Protein AF-A0A7X5VPX9-F1 (afdb_monom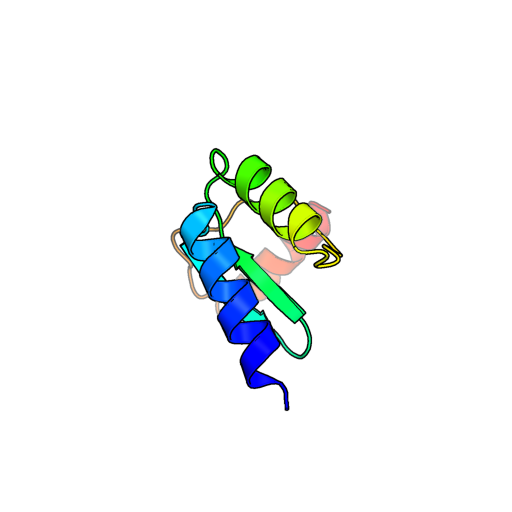er_lite)

Sequence (82 aa):
AAATTEEALLEIMLEAGAEDLELHDDQFEVATSVEAFHAVQEALEAAGVAVGEAGLVMEPQNTVTLDGTKASQCLKLLDMLE

Structure (mmCIF, N/CA/C/O backbone):
data_AF-A0A7X5VPX9-F1
#
_entry.id   AF-A0A7X5VPX9-F1
#
loop_
_atom_site.group_PDB
_atom_site.id
_atom_site.type_symbol
_atom_site.label_atom_id
_atom_site.label_alt_id
_atom_site.label_comp_id
_atom_site.label_asym_id
_atom_site.label_entity_id
_atom_site.label_seq_id
_atom_site.pdbx_PDB_ins_code
_atom_site.Cartn_x
_atom_site.Cartn_y
_atom_site.Cartn_z
_atom_site.occupancy
_atom_site.B_iso_or_equiv
_atom_site.auth_seq_id
_atom_site.auth_comp_id
_atom_site.auth_asym_id
_atom_site.auth_atom_id
_atom_site.pdbx_PDB_model_num
ATOM 1 N N . ALA A 1 1 ? 1.917 -23.364 -13.041 1.00 33.38 1 ALA A N 1
ATOM 2 C CA . ALA A 1 1 ? 2.941 -22.552 -13.727 1.00 33.38 1 ALA A CA 1
ATOM 3 C C . ALA A 1 1 ? 2.700 -21.069 -13.427 1.00 33.38 1 ALA A C 1
ATOM 5 O O . ALA A 1 1 ? 2.532 -20.288 -14.347 1.00 33.38 1 ALA A O 1
ATOM 6 N N . ALA A 1 2 ? 2.628 -20.708 -12.139 1.00 42.28 2 ALA A N 1
ATOM 7 C CA . ALA A 1 2 ? 2.219 -19.375 -11.678 1.00 42.28 2 ALA A CA 1
ATOM 8 C C . ALA A 1 2 ? 3.375 -18.550 -11.077 1.00 42.28 2 ALA A C 1
ATOM 10 O O . ALA A 1 2 ? 3.203 -17.367 -10.835 1.00 42.28 2 ALA A O 1
ATOM 11 N N . ALA A 1 3 ? 4.560 -19.149 -10.900 1.00 42.88 3 ALA A N 1
ATOM 12 C CA . ALA A 1 3 ? 5.720 -18.473 -10.313 1.00 42.88 3 ALA A CA 1
ATOM 13 C C . ALA A 1 3 ? 6.247 -17.313 -11.179 1.00 42.88 3 ALA A C 1
ATOM 15 O O . ALA A 1 3 ? 6.703 -16.311 -10.653 1.00 42.88 3 ALA A O 1
ATOM 16 N N . THR A 1 4 ? 6.124 -17.408 -12.508 1.00 52.03 4 THR A N 1
ATOM 17 C CA . THR A 1 4 ? 6.678 -16.398 -13.424 1.00 52.03 4 THR A CA 1
ATOM 18 C C . THR A 1 4 ? 5.920 -15.071 -13.385 1.00 52.03 4 THR A C 1
ATOM 20 O O . 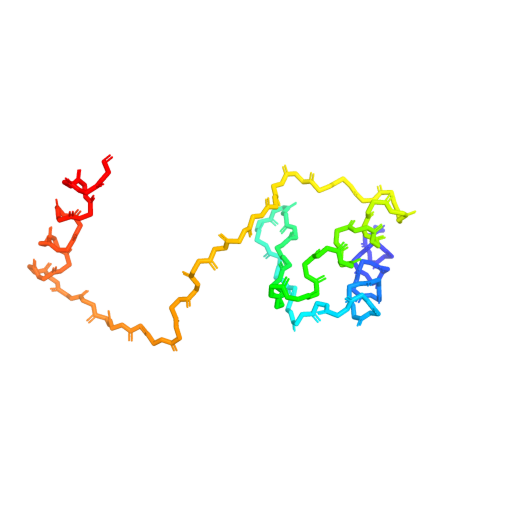THR A 1 4 ? 6.511 -14.040 -13.675 1.00 52.03 4 THR A O 1
ATOM 23 N N . THR A 1 5 ? 4.627 -15.072 -13.045 1.00 68.88 5 THR A N 1
ATOM 24 C CA . THR A 1 5 ? 3.831 -13.837 -13.000 1.00 68.88 5 THR A CA 1
ATOM 25 C C . THR A 1 5 ? 4.082 -13.067 -11.711 1.00 68.88 5 THR A C 1
ATOM 27 O O . THR A 1 5 ? 4.228 -11.857 -11.765 1.00 68.88 5 THR A O 1
ATOM 30 N N . GLU A 1 6 ? 4.167 -13.767 -10.579 1.00 70.00 6 GLU A N 1
ATOM 31 C CA . GLU A 1 6 ? 4.449 -13.178 -9.266 1.00 70.00 6 GLU A CA 1
ATOM 32 C C . GLU A 1 6 ? 5.888 -12.654 -9.184 1.00 70.00 6 GLU A C 1
ATOM 34 O O . GLU A 1 6 ? 6.084 -11.507 -8.801 1.00 70.00 6 GLU A O 1
ATOM 39 N N . GLU A 1 7 ? 6.886 -13.429 -9.632 1.00 74.38 7 GLU A N 1
ATOM 40 C CA . GLU A 1 7 ? 8.280 -12.955 -9.693 1.00 74.38 7 GLU A CA 1
ATOM 41 C C . GLU A 1 7 ? 8.424 -11.729 -10.604 1.00 74.38 7 GLU A C 1
ATOM 43 O O . GLU A 1 7 ? 9.052 -10.749 -10.213 1.00 74.38 7 GLU A O 1
ATOM 48 N N . ALA A 1 8 ? 7.802 -11.743 -11.789 1.00 78.62 8 ALA A N 1
ATOM 49 C CA . ALA A 1 8 ? 7.855 -10.600 -12.700 1.00 78.62 8 ALA A CA 1
ATOM 50 C C . ALA A 1 8 ? 7.155 -9.364 -12.116 1.00 78.62 8 ALA A C 1
ATOM 52 O O . ALA A 1 8 ? 7.667 -8.254 -12.229 1.00 78.62 8 ALA A O 1
ATOM 53 N N . LEU A 1 9 ? 5.999 -9.556 -11.476 1.00 78.38 9 LEU A N 1
ATOM 54 C CA . LEU A 1 9 ? 5.254 -8.493 -10.808 1.00 78.38 9 LEU A CA 1
ATOM 55 C C . LEU A 1 9 ? 6.101 -7.848 -9.701 1.00 78.38 9 LEU A C 1
ATOM 57 O O . LEU A 1 9 ? 6.187 -6.626 -9.625 1.00 78.38 9 LEU A O 1
ATOM 61 N N . LEU A 1 10 ? 6.774 -8.672 -8.900 1.00 79.94 10 LEU A N 1
ATOM 62 C CA . LEU A 1 10 ? 7.608 -8.241 -7.784 1.00 79.94 10 LEU A CA 1
ATOM 63 C C . LEU A 1 10 ? 8.854 -7.472 -8.261 1.00 79.94 10 LEU A C 1
ATOM 65 O O . LEU A 1 10 ? 9.210 -6.459 -7.661 1.00 79.94 10 LEU A O 1
ATOM 69 N N . GLU A 1 11 ? 9.471 -7.884 -9.375 1.00 81.88 11 GLU A N 1
ATOM 70 C CA . GLU A 1 11 ? 10.561 -7.134 -10.022 1.00 81.88 11 GLU A CA 1
ATOM 71 C C . GLU A 1 11 ? 10.102 -5.749 -10.507 1.00 81.88 11 GLU A C 1
ATOM 73 O O . GLU A 1 11 ? 10.738 -4.745 -10.183 1.00 81.88 11 GLU A O 1
ATOM 78 N N . ILE A 1 12 ? 8.974 -5.680 -11.225 1.00 82.25 12 ILE A N 1
ATOM 79 C CA . ILE A 1 12 ? 8.410 -4.419 -11.739 1.00 82.25 12 ILE A CA 1
ATOM 80 C C . ILE A 1 12 ? 8.081 -3.463 -10.590 1.00 82.25 12 ILE A C 1
ATOM 82 O O . ILE A 1 12 ? 8.362 -2.268 -10.662 1.00 82.25 12 ILE A O 1
ATOM 86 N N . MET A 1 13 ? 7.493 -3.990 -9.520 1.00 80.44 13 MET A N 1
ATOM 87 C CA . MET A 1 13 ? 7.108 -3.216 -8.345 1.00 80.44 13 MET A CA 1
ATOM 88 C C . MET A 1 13 ? 8.309 -2.660 -7.590 1.00 80.44 13 MET A C 1
ATOM 90 O O . MET A 1 13 ? 8.320 -1.473 -7.269 1.00 80.44 13 MET A O 1
ATOM 94 N N . LEU A 1 14 ? 9.341 -3.476 -7.362 1.00 80.81 14 LEU A N 1
ATOM 95 C CA . LEU A 1 14 ? 10.594 -3.026 -6.750 1.00 80.81 14 LEU A CA 1
ATOM 96 C C . LEU A 1 14 ? 11.252 -1.908 -7.559 1.00 80.81 14 LEU A C 1
ATOM 98 O O . LEU A 1 14 ? 11.739 -0.931 -6.991 1.00 80.81 14 LEU A O 1
ATOM 102 N N . GLU A 1 15 ? 11.269 -2.041 -8.883 1.00 83.88 15 GLU A N 1
ATOM 103 C CA . GLU A 1 15 ? 11.897 -1.063 -9.769 1.00 83.88 15 GLU A CA 1
ATOM 104 C C . GLU A 1 15 ? 11.094 0.244 -9.853 1.00 83.88 15 GLU A C 1
ATOM 106 O O . GLU A 1 15 ? 11.673 1.327 -9.959 1.00 83.88 15 GLU A O 1
ATOM 111 N N . ALA A 1 16 ? 9.768 0.158 -9.727 1.00 81.75 16 ALA A N 1
ATOM 112 C CA . ALA A 1 16 ? 8.869 1.306 -9.723 1.00 81.75 16 ALA A CA 1
ATOM 113 C C . ALA A 1 16 ? 8.725 1.998 -8.352 1.00 81.75 16 ALA A C 1
ATOM 115 O O . ALA A 1 16 ? 8.139 3.079 -8.271 1.00 81.75 16 ALA A O 1
ATOM 116 N N . GLY A 1 17 ? 9.293 1.423 -7.287 1.00 82.38 17 GLY A N 1
ATOM 117 C CA . GLY A 1 17 ? 9.313 2.017 -5.948 1.00 82.38 17 GLY A CA 1
ATOM 118 C C . GLY A 1 17 ? 8.144 1.612 -5.051 1.00 82.38 17 GLY A C 1
ATOM 119 O O . GLY A 1 17 ? 7.765 2.379 -4.165 1.00 82.38 17 GLY A O 1
ATOM 120 N N . ALA A 1 18 ? 7.565 0.433 -5.275 1.00 84.94 18 ALA A N 1
ATOM 121 C CA . ALA A 1 18 ? 6.668 -0.177 -4.306 1.00 84.94 18 ALA A CA 1
ATOM 122 C C . ALA A 1 18 ? 7.435 -0.593 -3.046 1.00 84.94 18 ALA A C 1
ATOM 124 O O . ALA A 1 18 ? 8.604 -0.980 -3.101 1.00 84.94 18 ALA A O 1
ATOM 125 N N . GLU A 1 19 ? 6.763 -0.490 -1.909 1.00 83.75 19 GLU A N 1
ATOM 126 C CA . GLU A 1 19 ? 7.331 -0.781 -0.596 1.00 83.75 19 GLU A CA 1
ATOM 127 C C . GLU A 1 19 ? 6.943 -2.178 -0.122 1.00 83.75 19 GLU A C 1
ATOM 129 O O . GLU A 1 19 ? 7.773 -2.858 0.481 1.00 83.75 19 GLU A O 1
ATOM 134 N N . ASP A 1 20 ? 5.721 -2.616 -0.436 1.00 83.56 20 ASP A N 1
ATOM 135 C CA . ASP A 1 20 ? 5.216 -3.922 -0.027 1.00 83.56 20 ASP A CA 1
ATOM 136 C C . ASP A 1 20 ? 4.312 -4.557 -1.091 1.00 83.56 20 ASP A C 1
ATOM 138 O O . ASP A 1 20 ? 3.664 -3.859 -1.877 1.00 83.56 20 ASP A O 1
ATOM 142 N N . LEU A 1 21 ? 4.267 -5.889 -1.095 1.00 81.50 21 LEU A N 1
ATOM 143 C CA . LEU A 1 21 ? 3.332 -6.686 -1.883 1.00 81.50 21 LEU A CA 1
ATOM 144 C C . LEU A 1 21 ? 2.769 -7.799 -1.004 1.00 81.50 21 LEU A C 1
ATOM 146 O O . LEU A 1 21 ? 3.503 -8.662 -0.523 1.00 81.50 21 LEU A O 1
ATOM 150 N N . GLU A 1 22 ? 1.449 -7.814 -0.866 1.00 83.06 22 GLU A N 1
ATOM 151 C CA . GLU A 1 22 ? 0.724 -8.851 -0.145 1.00 83.06 22 GLU A CA 1
ATOM 152 C C . GLU A 1 22 ? -0.244 -9.571 -1.085 1.00 83.06 22 GLU A C 1
ATOM 154 O O . GLU A 1 22 ? -0.919 -8.964 -1.916 1.00 83.06 22 GLU A O 1
ATOM 159 N N . LEU A 1 23 ? -0.319 -10.895 -0.961 1.00 81.25 23 LEU A N 1
ATOM 160 C CA . LEU A 1 23 ? -1.326 -11.692 -1.650 1.00 81.25 23 LEU A CA 1
ATOM 161 C C . LEU A 1 23 ? -2.534 -11.854 -0.723 1.00 81.25 23 LEU A C 1
ATOM 163 O O . LEU A 1 23 ? -2.481 -12.630 0.235 1.00 81.25 23 LEU A O 1
ATOM 167 N N . HIS A 1 24 ? -3.620 -11.148 -1.031 1.00 77.81 24 HIS A N 1
ATOM 168 C CA . HIS A 1 24 ? -4.904 -11.273 -0.344 1.00 77.81 24 HIS A CA 1
ATOM 169 C C . HIS A 1 24 ? -5.870 -12.083 -1.206 1.00 77.81 24 HIS A C 1
ATOM 171 O O . HIS A 1 24 ? -6.336 -11.637 -2.256 1.00 77.81 24 HIS A O 1
ATOM 177 N N . ASP A 1 25 ? -6.156 -13.304 -0.753 1.00 75.44 25 ASP A N 1
ATOM 178 C CA . ASP A 1 25 ? -6.950 -14.313 -1.460 1.00 75.44 25 ASP A CA 1
ATOM 179 C C . ASP A 1 25 ? -6.414 -14.615 -2.877 1.00 75.44 25 ASP A C 1
ATOM 181 O O . ASP A 1 25 ? -5.464 -15.383 -3.029 1.00 75.44 25 ASP A O 1
ATOM 185 N N . ASP A 1 26 ? -7.016 -14.004 -3.900 1.00 78.50 26 ASP A N 1
ATOM 186 C CA . ASP A 1 26 ? -6.687 -14.164 -5.324 1.00 78.50 26 ASP A CA 1
ATOM 187 C C . ASP A 1 26 ? -6.202 -12.841 -5.963 1.00 78.50 26 ASP A C 1
ATOM 189 O O . ASP A 1 26 ? -6.137 -12.724 -7.191 1.00 78.50 26 ASP A O 1
ATOM 193 N N . GLN A 1 27 ? -5.896 -11.821 -5.151 1.00 77.75 27 GLN A N 1
ATOM 194 C CA . GLN A 1 27 ? -5.472 -10.492 -5.599 1.00 77.75 27 GLN A CA 1
ATOM 195 C C . GLN A 1 27 ? -4.142 -10.083 -4.964 1.00 77.75 27 GLN A C 1
ATOM 197 O O . GLN A 1 27 ? -3.875 -10.361 -3.798 1.00 77.75 27 GLN A O 1
ATOM 202 N N . PHE A 1 28 ? -3.311 -9.402 -5.750 1.00 81.25 28 PHE A N 1
ATOM 203 C CA . PHE A 1 28 ? -2.087 -8.781 -5.257 1.00 81.25 28 PHE A CA 1
ATOM 204 C C . PHE A 1 28 ? -2.399 -7.352 -4.818 1.00 81.25 28 PHE A C 1
ATOM 206 O O . PHE A 1 28 ? -2.826 -6.536 -5.637 1.00 81.25 28 PHE A O 1
ATOM 213 N N . GLU A 1 29 ? -2.174 -7.060 -3.544 1.00 84.19 29 GLU A N 1
ATOM 214 C CA . GLU A 1 29 ? -2.179 -5.708 -3.001 1.00 84.19 29 GLU A CA 1
ATOM 215 C C . GLU A 1 29 ? -0.755 -5.169 -2.965 1.00 84.19 29 GLU A C 1
ATOM 217 O O . GLU A 1 29 ? 0.196 -5.883 -2.653 1.00 84.19 29 GLU A O 1
ATOM 222 N N . VAL A 1 30 ? -0.612 -3.899 -3.328 1.00 85.06 30 VAL A N 1
ATOM 223 C CA . VAL A 1 30 ? 0.682 -3.257 -3.549 1.00 85.06 30 VAL A CA 1
ATOM 224 C C . VAL A 1 30 ? 0.695 -1.979 -2.746 1.00 85.06 30 VAL A C 1
ATOM 226 O O . VAL A 1 30 ? -0.055 -1.048 -3.047 1.00 85.06 30 VAL A O 1
ATOM 229 N N . ALA A 1 31 ? 1.542 -1.932 -1.729 1.00 86.50 31 ALA A N 1
ATOM 230 C CA . ALA A 1 31 ? 1.715 -0.747 -0.913 1.00 86.50 31 ALA A CA 1
ATOM 231 C C . ALA A 1 31 ? 2.863 0.091 -1.471 1.00 86.50 31 ALA A C 1
ATOM 233 O O . ALA A 1 31 ? 3.956 -0.405 -1.754 1.00 86.50 31 ALA A O 1
ATOM 234 N N . THR A 1 32 ? 2.620 1.387 -1.637 1.00 87.62 32 THR A N 1
ATOM 235 C CA . THR A 1 32 ? 3.615 2.332 -2.143 1.00 87.62 32 THR A CA 1
ATOM 236 C C . THR A 1 32 ? 3.481 3.651 -1.402 1.00 87.62 32 THR A C 1
ATOM 238 O O . THR A 1 32 ? 2.404 4.009 -0.921 1.00 87.62 32 THR A O 1
ATOM 241 N N . SER A 1 33 ? 4.545 4.449 -1.391 1.00 85.38 33 SER A N 1
ATOM 242 C CA . SER A 1 33 ? 4.414 5.854 -1.010 1.00 85.38 33 SER A CA 1
ATOM 243 C C . SER A 1 33 ? 3.546 6.628 -2.012 1.00 85.38 33 SER A C 1
ATOM 245 O O . SER A 1 33 ? 3.425 6.269 -3.187 1.00 85.38 33 SER A O 1
ATOM 247 N N . VAL A 1 34 ? 2.976 7.747 -1.554 1.00 83.75 34 VAL A N 1
ATOM 248 C CA . VAL A 1 34 ? 2.184 8.672 -2.390 1.00 83.75 34 VAL A CA 1
ATOM 249 C C . VAL A 1 34 ? 3.000 9.200 -3.575 1.00 83.75 34 VAL A C 1
ATOM 251 O O . VAL A 1 34 ? 2.458 9.432 -4.652 1.00 83.75 34 VAL A O 1
ATOM 254 N N . GLU A 1 35 ? 4.306 9.388 -3.380 1.00 84.50 35 GLU A N 1
ATOM 255 C CA . GLU A 1 35 ? 5.218 9.901 -4.405 1.00 84.50 35 GLU A CA 1
ATOM 256 C C . GLU A 1 35 ? 5.496 8.857 -5.498 1.00 84.50 35 GLU A C 1
ATOM 258 O O . GLU A 1 35 ? 5.582 9.212 -6.673 1.00 84.50 35 GLU A O 1
ATOM 263 N N . ALA A 1 36 ? 5.588 7.576 -5.121 1.00 84.88 36 ALA A N 1
ATOM 264 C CA . ALA A 1 36 ? 5.833 6.465 -6.040 1.00 84.88 36 ALA A CA 1
ATOM 265 C C . ALA A 1 36 ? 4.555 5.918 -6.702 1.00 84.88 36 ALA A C 1
ATOM 267 O O . ALA A 1 36 ? 4.651 5.248 -7.726 1.00 84.88 36 ALA A O 1
ATOM 268 N N 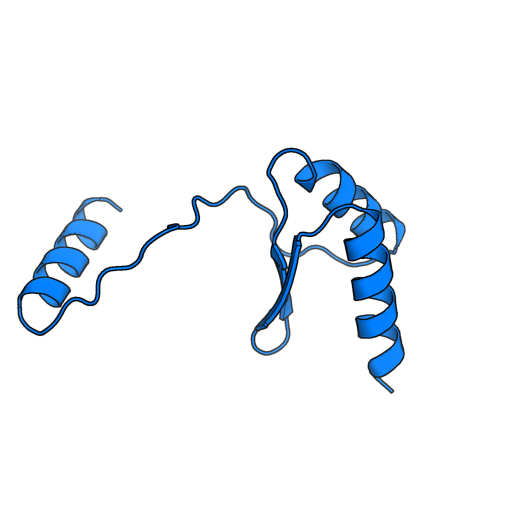. PHE A 1 37 ? 3.366 6.236 -6.177 1.00 85.31 37 PHE A N 1
ATOM 269 C CA . PHE A 1 37 ? 2.079 5.708 -6.652 1.00 85.31 37 PHE A CA 1
ATOM 270 C C . PHE A 1 37 ? 1.900 5.803 -8.175 1.00 85.31 37 PHE A C 1
ATOM 272 O O . PHE A 1 37 ? 1.572 4.819 -8.834 1.00 85.31 37 PHE A O 1
ATOM 279 N N . HIS A 1 38 ? 2.179 6.976 -8.752 1.00 85.38 38 HIS A N 1
ATOM 280 C CA . HIS A 1 38 ? 2.046 7.185 -10.196 1.00 85.38 38 HIS A CA 1
ATOM 281 C C . HIS A 1 38 ? 3.045 6.351 -11.009 1.00 85.38 38 HIS A C 1
ATOM 283 O O . HIS A 1 38 ? 2.685 5.816 -12.055 1.00 85.38 38 HIS A O 1
ATOM 289 N N . ALA A 1 39 ? 4.283 6.221 -10.526 1.00 86.81 39 ALA A N 1
ATOM 290 C CA . ALA A 1 39 ? 5.321 5.445 -11.197 1.00 86.81 39 ALA A CA 1
ATOM 291 C C . ALA A 1 39 ? 5.009 3.942 -11.162 1.00 86.81 39 ALA A C 1
ATOM 293 O O . ALA A 1 39 ? 5.155 3.260 -12.175 1.00 86.81 39 ALA A O 1
ATOM 294 N N . VAL A 1 40 ? 4.520 3.441 -10.023 1.00 85.62 40 VAL A N 1
ATOM 295 C CA . VAL A 1 40 ? 4.086 2.046 -9.872 1.00 85.62 40 VAL A CA 1
ATOM 296 C C . VAL A 1 40 ? 2.888 1.751 -10.766 1.00 85.62 40 VAL A C 1
ATOM 298 O O . VAL A 1 40 ? 2.900 0.747 -11.475 1.00 85.62 40 VAL A O 1
ATOM 301 N N . GLN A 1 41 ? 1.895 2.642 -10.818 1.00 83.38 41 GLN A N 1
ATOM 302 C CA . GLN A 1 41 ? 0.750 2.474 -11.711 1.00 83.38 41 GLN A CA 1
ATOM 303 C C . GLN A 1 41 ? 1.179 2.378 -13.185 1.00 83.38 41 GLN A C 1
ATOM 305 O O . GLN A 1 41 ? 0.789 1.438 -13.877 1.00 83.38 41 GLN A O 1
ATOM 310 N N . GLU A 1 42 ? 2.012 3.308 -13.661 1.00 85.38 42 GLU A N 1
ATOM 311 C CA . GLU A 1 42 ? 2.500 3.299 -15.046 1.00 85.38 42 GLU A CA 1
ATOM 312 C C . GLU A 1 42 ? 3.330 2.046 -15.363 1.00 85.38 42 GLU A C 1
ATOM 314 O O . GLU A 1 42 ? 3.205 1.481 -16.451 1.00 85.38 42 GLU A O 1
ATOM 319 N N . ALA A 1 43 ? 4.153 1.580 -14.421 1.00 84.94 43 ALA A N 1
ATOM 320 C CA . ALA A 1 43 ? 4.965 0.380 -14.592 1.00 84.94 43 ALA A CA 1
ATOM 321 C C . ALA A 1 43 ? 4.105 -0.890 -14.713 1.00 84.94 43 ALA A C 1
ATOM 323 O O . ALA A 1 43 ? 4.371 -1.741 -15.567 1.00 84.94 43 ALA A O 1
ATOM 324 N N . LEU A 1 44 ? 3.041 -0.996 -13.911 1.00 80.75 44 LEU A N 1
ATOM 325 C CA . LEU A 1 44 ? 2.090 -2.107 -13.972 1.00 80.75 44 LEU A CA 1
ATOM 326 C C . LEU A 1 44 ? 1.290 -2.100 -15.279 1.00 80.75 44 LEU A C 1
ATOM 328 O O . LEU A 1 44 ? 1.163 -3.141 -15.927 1.00 80.75 44 LEU A O 1
ATOM 332 N N . GLU A 1 45 ? 0.826 -0.930 -15.720 1.00 81.75 45 GLU A N 1
ATOM 333 C CA . GLU A 1 45 ? 0.140 -0.780 -17.007 1.00 81.75 45 GLU A CA 1
ATOM 334 C C . GLU A 1 45 ? 1.063 -1.126 -18.188 1.00 81.75 45 GLU A C 1
ATOM 336 O O . GLU A 1 45 ? 0.658 -1.849 -19.103 1.00 81.75 45 GLU A O 1
ATOM 341 N N . ALA A 1 46 ? 2.323 -0.678 -18.157 1.00 81.25 46 ALA A N 1
ATOM 342 C CA . ALA A 1 46 ? 3.320 -0.981 -19.184 1.00 81.25 46 ALA A CA 1
ATOM 343 C C . ALA A 1 46 ? 3.664 -2.478 -19.256 1.00 81.25 46 ALA A C 1
ATOM 345 O O . ALA A 1 46 ? 3.919 -3.008 -20.341 1.00 81.25 46 ALA A O 1
ATOM 346 N N . ALA A 1 47 ? 3.629 -3.169 -18.117 1.00 78.94 47 ALA A N 1
ATOM 347 C CA . ALA A 1 47 ? 3.797 -4.614 -18.030 1.00 78.94 47 ALA A CA 1
ATOM 348 C C . ALA A 1 47 ? 2.542 -5.411 -18.434 1.00 78.94 47 ALA A C 1
ATOM 350 O O . ALA A 1 47 ? 2.592 -6.640 -18.517 1.00 78.94 47 ALA A O 1
ATOM 351 N N . GLY A 1 48 ? 1.422 -4.734 -18.714 1.00 75.69 48 GLY A N 1
ATOM 352 C CA . GLY A 1 48 ? 0.157 -5.365 -19.087 1.00 75.69 48 GLY A CA 1
ATOM 353 C C . GLY A 1 48 ? -0.593 -5.989 -17.908 1.00 75.69 48 GLY A C 1
ATOM 354 O O . GLY A 1 48 ? -1.445 -6.855 -18.118 1.00 75.69 48 GLY A O 1
ATOM 355 N N . VAL A 1 49 ? -0.282 -5.568 -16.680 1.00 78.19 49 VAL A N 1
ATOM 356 C CA . VAL A 1 49 ? -0.990 -5.981 -15.468 1.00 78.19 49 VAL A CA 1
ATOM 357 C C . VAL A 1 49 ? -2.235 -5.113 -15.320 1.00 78.19 49 VAL A C 1
ATOM 359 O O . VAL A 1 49 ? -2.160 -3.887 -15.292 1.00 78.19 49 VAL A O 1
ATOM 362 N N . ALA A 1 50 ? -3.405 -5.745 -15.244 1.00 70.69 50 ALA A N 1
ATOM 363 C CA . A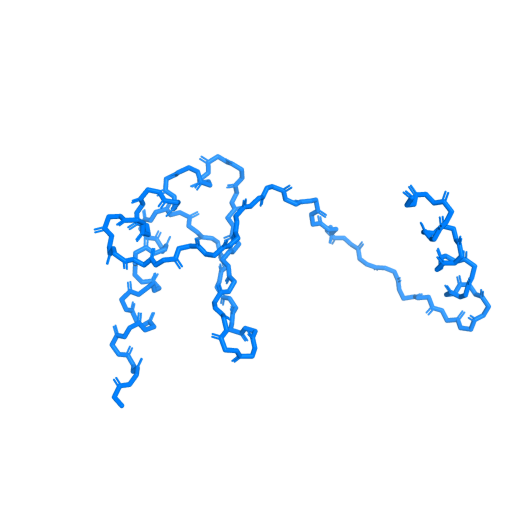LA A 1 50 ? -4.654 -5.027 -15.029 1.00 70.69 50 ALA A CA 1
ATOM 364 C C . ALA A 1 50 ? -4.762 -4.600 -13.560 1.00 70.69 50 ALA A C 1
ATOM 366 O O . ALA A 1 50 ? -4.936 -5.441 -12.680 1.00 70.69 50 ALA A O 1
ATOM 367 N N . VAL A 1 51 ? -4.684 -3.296 -13.309 1.00 77.19 51 VAL A N 1
ATOM 368 C CA . VAL A 1 51 ? -4.938 -2.716 -11.988 1.00 77.19 51 VAL A CA 1
ATOM 369 C C . VAL A 1 51 ? -6.452 -2.598 -11.803 1.00 77.19 51 VAL A C 1
ATOM 371 O O . VAL A 1 51 ? -7.118 -1.885 -12.554 1.00 77.19 51 VAL A O 1
ATOM 374 N N . GLY A 1 52 ? -7.011 -3.351 -10.854 1.00 76.31 52 GLY A N 1
ATOM 375 C CA . GLY A 1 52 ? -8.452 -3.353 -10.578 1.00 76.31 52 GLY A CA 1
ATOM 376 C C . GLY A 1 52 ? -8.898 -2.128 -9.781 1.00 76.31 52 GLY A C 1
ATOM 377 O O . GLY A 1 52 ? -9.821 -1.422 -10.183 1.00 76.31 52 GLY A O 1
ATOM 378 N N . GLU A 1 53 ? -8.207 -1.862 -8.675 1.00 78.88 53 GLU A N 1
ATOM 379 C CA . GLU A 1 53 ? -8.447 -0.729 -7.789 1.00 78.88 53 GLU A CA 1
ATOM 380 C C . GLU A 1 53 ? -7.106 -0.097 -7.411 1.00 78.88 53 GLU A C 1
ATOM 382 O O . GLU A 1 53 ? -6.139 -0.796 -7.120 1.00 78.88 53 GLU A O 1
ATOM 387 N N . ALA A 1 54 ? -7.042 1.232 -7.460 1.00 82.81 54 ALA A N 1
ATOM 388 C CA . ALA A 1 54 ? -5.876 1.992 -7.039 1.00 82.81 54 ALA A CA 1
ATOM 389 C C . ALA A 1 54 ? -6.338 3.308 -6.420 1.00 82.81 54 ALA A C 1
ATOM 391 O O . ALA A 1 54 ? -7.124 4.053 -7.013 1.00 82.81 54 ALA A O 1
ATOM 392 N N . GLY A 1 55 ? -5.848 3.599 -5.222 1.00 80.88 55 GLY A N 1
ATOM 393 C CA . GLY A 1 55 ? -6.241 4.787 -4.488 1.00 80.88 55 GLY A CA 1
ATOM 394 C C . GLY A 1 55 ? -5.279 5.097 -3.356 1.00 80.88 55 GLY A C 1
ATOM 395 O O . GLY A 1 55 ? -4.571 4.229 -2.855 1.00 80.88 55 GLY A O 1
ATOM 396 N N . LEU A 1 56 ? -5.269 6.364 -2.953 1.00 82.06 56 LEU A N 1
ATOM 397 C CA . LEU A 1 56 ? -4.541 6.794 -1.771 1.00 82.06 56 LEU A CA 1
ATOM 398 C C . LEU A 1 56 ? -5.404 6.520 -0.545 1.00 82.06 56 LEU A C 1
ATOM 400 O O . LEU A 1 56 ? -6.456 7.138 -0.366 1.00 82.06 56 LEU A O 1
ATOM 404 N N . VAL A 1 57 ? -4.939 5.611 0.301 1.00 82.62 57 VAL A N 1
ATOM 405 C CA . VAL A 1 57 ? -5.573 5.283 1.576 1.00 82.62 57 VAL A CA 1
ATOM 406 C C . VAL A 1 57 ? -4.720 5.782 2.734 1.00 82.62 57 VAL A C 1
ATOM 408 O O . VAL A 1 57 ? -3.496 5.864 2.655 1.00 82.62 57 VAL A O 1
ATOM 411 N N . MET A 1 58 ? -5.382 6.166 3.822 1.00 79.12 58 MET A N 1
ATOM 412 C CA . MET A 1 58 ? -4.703 6.536 5.060 1.00 79.12 58 MET A CA 1
ATOM 413 C C . MET A 1 58 ? -4.471 5.276 5.886 1.00 79.12 58 MET A C 1
ATOM 415 O O . MET A 1 58 ? -5.389 4.797 6.552 1.00 79.12 58 MET A O 1
ATOM 419 N N . GLU A 1 59 ? -3.247 4.760 5.858 1.00 79.88 59 GLU A N 1
ATOM 420 C CA . GLU A 1 59 ? -2.876 3.597 6.656 1.00 79.88 59 GLU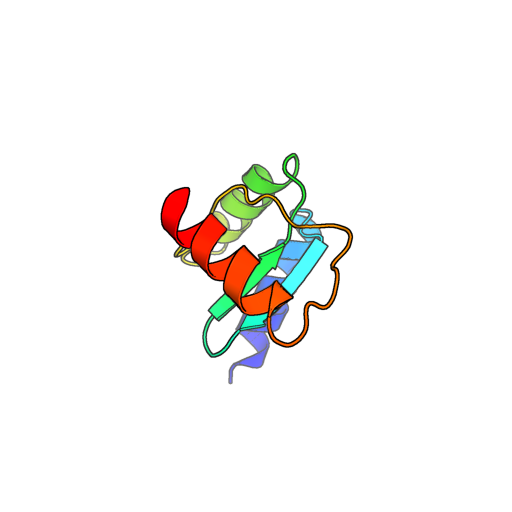 A CA 1
ATOM 421 C C . GLU A 1 59 ? -2.480 4.002 8.092 1.00 79.88 59 GLU A C 1
ATOM 423 O O . GLU A 1 59 ? -1.648 4.898 8.295 1.00 79.88 59 GLU A O 1
ATOM 428 N N . PRO A 1 60 ? -3.078 3.390 9.131 1.00 83.00 60 PRO A N 1
ATOM 429 C CA . PRO A 1 60 ? -2.762 3.725 10.512 1.00 83.00 60 PRO A CA 1
ATOM 430 C C . PRO A 1 60 ? -1.403 3.149 10.938 1.00 83.00 60 PRO A C 1
ATOM 432 O O . PRO A 1 60 ? -1.246 1.945 11.094 1.00 83.00 60 PRO A O 1
ATOM 435 N N . GLN A 1 61 ? -0.449 4.021 11.280 1.00 82.62 61 GLN A N 1
ATOM 436 C CA . GLN A 1 61 ? 0.871 3.604 11.792 1.00 82.62 61 GLN A CA 1
ATOM 437 C C . GLN A 1 61 ? 0.825 2.875 13.146 1.00 82.62 61 GLN A C 1
ATOM 439 O O . GLN A 1 61 ? 1.760 2.166 13.504 1.00 82.62 61 GLN A O 1
ATOM 444 N N . ASN A 1 62 ? -0.227 3.089 13.940 1.00 86.56 62 ASN A N 1
ATOM 445 C CA . ASN A 1 62 ? -0.409 2.441 15.236 1.00 86.56 62 ASN A CA 1
ATOM 446 C C . ASN A 1 62 ? -1.854 1.980 15.383 1.00 86.56 62 ASN A C 1
ATOM 448 O O . ASN A 1 62 ? -2.786 2.765 15.196 1.00 86.56 62 ASN A O 1
ATOM 452 N N . THR A 1 63 ? -2.033 0.732 15.802 1.00 86.44 63 THR A N 1
ATOM 453 C CA . THR A 1 63 ? -3.345 0.161 16.099 1.00 86.44 63 THR A CA 1
ATOM 454 C C . THR A 1 63 ? -3.531 0.005 17.606 1.00 86.44 63 THR A C 1
ATOM 456 O O . THR A 1 63 ? -2.583 -0.200 18.365 1.00 86.44 63 THR A O 1
ATOM 459 N N . VAL A 1 64 ? -4.777 0.134 18.066 1.00 88.12 64 VAL A N 1
ATOM 460 C CA . VAL A 1 64 ? -5.152 -0.095 19.466 1.00 88.12 64 VAL A CA 1
ATOM 461 C C . VAL A 1 64 ? -6.210 -1.183 19.495 1.00 88.12 64 VAL A C 1
ATOM 463 O O . VAL A 1 64 ? -7.282 -1.027 18.914 1.00 88.12 64 VAL A O 1
ATOM 466 N N . THR A 1 65 ? -5.925 -2.283 20.190 1.00 87.19 65 THR A N 1
ATOM 467 C CA . THR A 1 65 ? -6.903 -3.355 20.385 1.00 87.19 65 THR A CA 1
ATOM 468 C C . THR A 1 65 ? -8.051 -2.855 21.257 1.00 87.19 65 THR A C 1
ATOM 470 O O . THR A 1 65 ? -7.835 -2.362 22.365 1.00 87.19 65 THR A O 1
ATOM 473 N N . LEU A 1 66 ? -9.280 -2.995 20.762 1.00 87.19 66 LEU A N 1
ATOM 474 C CA . LEU A 1 66 ? -10.495 -2.657 21.495 1.00 87.19 66 LEU A CA 1
ATOM 475 C C . LEU A 1 66 ? -11.258 -3.931 21.850 1.00 87.19 66 LEU A C 1
ATOM 477 O O . LEU A 1 66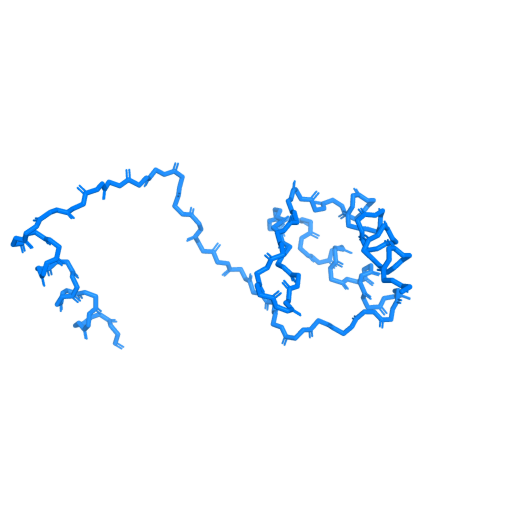 ? -11.465 -4.797 21.004 1.00 87.19 66 LEU A O 1
ATOM 481 N N . ASP A 1 67 ? -11.714 -4.024 23.095 1.00 88.31 67 ASP A N 1
ATOM 482 C CA . ASP A 1 67 ? -12.413 -5.177 23.646 1.00 88.31 67 ASP A CA 1
ATOM 483 C C . ASP A 1 67 ? -13.816 -4.828 24.172 1.00 88.31 67 ASP A C 1
ATOM 485 O O . ASP A 1 67 ? -14.114 -3.710 24.612 1.00 88.31 67 ASP A O 1
ATOM 489 N N . GLY A 1 68 ? -14.712 -5.817 24.087 1.00 87.50 68 GLY A N 1
ATOM 490 C CA . GLY A 1 68 ? -16.066 -5.768 24.636 1.00 87.50 68 GLY A CA 1
ATOM 491 C C . GLY A 1 68 ? -16.865 -4.529 24.223 1.00 87.50 68 GLY A C 1
ATOM 492 O O . GLY A 1 68 ? -17.157 -4.295 23.050 1.00 87.50 68 GLY A O 1
ATOM 493 N N . THR A 1 69 ? -17.253 -3.727 25.213 1.00 85.75 69 THR A N 1
ATOM 494 C CA . THR A 1 69 ? -18.097 -2.543 25.019 1.00 85.75 69 THR A CA 1
ATOM 495 C C . THR A 1 69 ? -17.424 -1.452 24.193 1.00 85.75 69 THR A C 1
ATOM 497 O O . THR A 1 69 ? -18.117 -0.793 23.417 1.00 85.75 69 THR A O 1
ATOM 500 N N . LYS A 1 70 ? -16.100 -1.279 24.290 1.00 85.88 70 LYS A N 1
ATOM 501 C CA . LYS A 1 70 ? -15.380 -0.227 23.553 1.00 85.88 70 LYS A CA 1
ATOM 502 C C . LYS A 1 70 ? -15.380 -0.479 22.049 1.00 85.88 70 LYS A C 1
ATOM 504 O O . LYS A 1 70 ? -15.649 0.444 21.288 1.00 85.88 70 LYS A O 1
ATOM 509 N N . ALA A 1 71 ? -15.177 -1.730 21.631 1.00 89.56 71 ALA A N 1
ATOM 510 C CA . ALA A 1 71 ? -15.265 -2.110 20.222 1.00 89.56 71 ALA A CA 1
ATOM 511 C C . ALA A 1 71 ? -16.656 -1.788 19.650 1.00 89.56 71 ALA A C 1
ATOM 513 O O . ALA A 1 71 ? -16.768 -1.135 18.618 1.00 89.56 71 ALA A O 1
ATOM 514 N N . SER A 1 72 ? -17.724 -2.145 20.377 1.00 87.94 72 SER A N 1
ATOM 515 C CA . SER A 1 72 ? -19.100 -1.867 19.934 1.00 87.94 72 SER A CA 1
ATOM 516 C C . SER A 1 72 ? -19.430 -0.372 19.827 1.00 87.94 72 SER A C 1
ATOM 518 O O . SER A 1 72 ? -20.236 0.022 18.989 1.00 87.94 72 SER A O 1
ATOM 520 N N . GLN A 1 73 ? -18.827 0.466 20.678 1.00 90.31 73 GLN A N 1
ATOM 521 C CA . GLN A 1 73 ? -19.004 1.918 20.638 1.00 90.31 73 GLN A CA 1
ATOM 522 C C . GLN A 1 73 ? -18.256 2.538 19.458 1.00 90.31 73 GLN A C 1
ATOM 524 O O . GLN A 1 73 ? -18.818 3.399 18.790 1.00 90.31 73 GLN A O 1
ATOM 529 N N . CYS A 1 74 ? -17.030 2.084 19.182 1.00 89.25 74 CYS A N 1
ATOM 530 C CA . CYS A 1 74 ? -16.273 2.532 18.017 1.00 89.25 74 CYS A CA 1
ATOM 531 C C . CYS A 1 74 ? -16.954 2.134 16.708 1.00 89.25 74 CYS A C 1
ATOM 533 O O . CYS A 1 74 ? -17.095 2.991 15.848 1.00 89.25 74 CYS A O 1
ATOM 535 N N . LEU A 1 75 ? -17.450 0.897 16.587 1.00 89.38 75 LEU A N 1
ATOM 536 C CA . LEU A 1 75 ? -18.193 0.467 15.397 1.00 89.38 75 LEU A CA 1
ATOM 537 C C . LEU A 1 75 ? -19.431 1.339 15.159 1.00 89.38 75 LEU A C 1
ATOM 539 O O . LEU A 1 75 ? -19.579 1.898 14.084 1.00 89.38 75 LEU A O 1
ATOM 543 N N . LYS A 1 76 ? -20.248 1.583 16.194 1.00 91.06 76 LYS A N 1
ATOM 544 C CA . LYS A 1 76 ? -21.403 2.493 16.078 1.00 91.06 76 LYS A CA 1
ATOM 545 C C . LYS A 1 76 ? -21.020 3.914 15.677 1.00 91.06 76 LYS A C 1
ATOM 547 O O . LYS A 1 76 ? -21.810 4.595 15.040 1.00 91.06 76 LYS A O 1
ATOM 552 N N . LEU A 1 77 ? -19.862 4.395 16.126 1.00 90.44 77 LEU A N 1
ATOM 553 C CA . LEU A 1 77 ? -19.374 5.719 15.760 1.00 90.44 77 LEU A CA 1
ATOM 554 C C . LEU A 1 77 ? -18.919 5.754 14.298 1.00 90.44 77 LEU A C 1
ATOM 556 O O . LEU A 1 77 ? -19.198 6.744 13.634 1.00 90.44 77 LEU A O 1
ATOM 560 N N . LEU A 1 78 ? -18.274 4.694 13.800 1.00 89.38 78 LEU A N 1
ATOM 561 C CA . LEU A 1 78 ? -17.944 4.552 12.380 1.00 89.38 78 LEU A CA 1
ATOM 562 C C . LEU A 1 78 ? -19.216 4.535 11.525 1.00 89.38 78 LEU A C 1
ATOM 564 O O . LEU A 1 78 ? -19.325 5.355 10.623 1.00 89.38 78 LEU A O 1
ATOM 568 N N . ASP A 1 79 ? -20.216 3.732 11.901 1.00 90.69 79 ASP A N 1
ATOM 569 C CA . ASP A 1 79 ? -21.513 3.664 11.206 1.00 90.69 79 ASP A CA 1
ATOM 570 C C . ASP A 1 79 ? -22.255 5.018 11.171 1.00 90.69 79 ASP A C 1
ATOM 572 O O . ASP A 1 79 ? -23.112 5.246 10.326 1.00 90.69 79 ASP A O 1
ATOM 576 N N . MET A 1 80 ? -21.991 5.915 12.130 1.00 93.50 80 MET A N 1
ATOM 577 C CA . MET A 1 80 ? -22.572 7.265 12.167 1.00 93.50 80 MET A CA 1
ATOM 578 C C . MET A 1 80 ? -21.805 8.289 11.318 1.00 93.50 80 MET A C 1
ATOM 580 O O . MET A 1 80 ? -22.321 9.387 11.103 1.00 93.50 80 MET A O 1
ATOM 584 N N . LEU A 1 81 ? -20.555 7.988 10.961 1.00 88.62 81 LEU A N 1
ATOM 585 C CA . LEU A 1 81 ? -19.677 8.853 10.174 1.00 88.62 81 LEU A CA 1
ATOM 586 C C . LEU A 1 81 ? -19.660 8.484 8.684 1.00 88.62 81 LEU A C 1
ATOM 588 O O . LEU A 1 81 ? -19.253 9.334 7.891 1.00 88.62 81 LEU A O 1
ATOM 592 N N . GLU A 1 82 ? -20.079 7.264 8.330 1.00 74.81 82 GLU A N 1
ATOM 593 C CA . GLU A 1 82 ? -20.493 6.903 6.962 1.00 74.81 82 GLU A CA 1
ATOM 594 C C . GLU A 1 82 ? -21.698 7.736 6.490 1.00 74.81 82 GLU A C 1
ATOM 596 O O . GLU A 1 82 ? -21.676 8.166 5.312 1.00 74.81 82 GLU A O 1
#

Secondary structure (DSSP, 8-state):
--HHHHHHHHHHHHHHTEEEEEEETTEEEEEE-TTTHHHHHHHHHHTT------------SS-----HHHHHHHHHHHHHH-

pLDDT: mean 81.0, std 10.04, range [33.38, 93.5]

Foldseek 3Di:
DCVVVVVVLVVLLVVLAWDDWDDDPPDIDTHGDPVSQVSSVVSCVVVVHDDPDGDDDDDDPDDDDDDDPRVVVVVVVVVVVD

Radius of gyration: 17.03 Å; chains: 1; bounding box: 34×32×44 Å